Protein AF-A0A812YP04-F1 (afdb_monomer_lite)

Secondary structure (DSSP, 8-state):
--------------SS-------------SS--S----------------------PPPPHHHHHHHHHHHHHHHHHHHHHHHHHHHHHHHHHHHHHHHHHHHHHHHHHHHHHHHHHHHHHHHHHHHHHHHHHHHHHHHHHHHT-

Radius of gyration: 44.41 Å; chains: 1; bounding box: 115×25×107 Å

Foldseek 3Di:
DDDDDDDPDDDPDDDDPDDDDDDDDDPDDDDPDDDDDDDDDDDDDDDDDDDPPPCPPDDDPVVVVVVVVVVVVVVVVVVVVVVVVVVVVVVVVVVVVVVVVVVVVVVVVVVVVVVVVVVVVVVVVVVVVVVVVVVVVVVCVVVVD

Sequence (145 aa):
MMQDETPRYMASTSSWQQRARSPTGGQRQAERSKRRQFSSGQLEVLPKEGETQEHRGSPSLEELQRVQKTLAARLIKLDEGLRERDSQLAELRARYQEVQKTNEEWRSRACNAEEEMAVLRRMLEERTEEIQRLQSQLSEAVAGR

pLDDT: mean 76.26, std 25.76, range [32.41, 98.75]

Structure (mmCIF, N/CA/C/O backbone):
data_AF-A0A812YP04-F1
#
_entry.id   AF-A0A812YP04-F1
#
loop_
_atom_site.group_PDB
_atom_site.id
_atom_site.type_symbol
_atom_site.label_atom_id
_atom_site.label_alt_id
_atom_site.label_comp_id
_atom_site.label_asym_id
_atom_site.label_entity_id
_atom_site.label_seq_id
_atom_site.pdbx_PDB_ins_code
_atom_site.Cartn_x
_atom_site.Cartn_y
_atom_site.Cartn_z
_atom_site.occupancy
_atom_site.B_iso_or_equiv
_atom_site.auth_seq_id
_atom_site.auth_comp_id
_atom_site.auth_asym_id
_atom_site.auth_atom_id
_atom_site.pdbx_PDB_model_num
ATOM 1 N N . MET A 1 1 ? -16.240 20.407 -41.903 1.00 48.28 1 MET A N 1
ATOM 2 C CA . MET A 1 1 ? -16.843 19.172 -41.371 1.00 48.28 1 MET A CA 1
ATOM 3 C C . MET A 1 1 ? -15.720 18.204 -41.060 1.00 48.28 1 MET A C 1
ATOM 5 O O . MET A 1 1 ? -15.155 17.649 -41.986 1.00 48.28 1 MET A O 1
ATOM 9 N N . MET A 1 2 ? -15.358 18.083 -39.788 1.00 44.28 2 MET A N 1
ATOM 10 C CA . MET A 1 2 ? -14.589 16.971 -39.231 1.00 44.28 2 MET A CA 1
ATOM 11 C C . MET A 1 2 ? -15.181 16.785 -37.838 1.00 44.28 2 MET A C 1
ATOM 13 O O . MET A 1 2 ? -15.165 17.716 -37.035 1.00 44.28 2 MET A O 1
ATOM 17 N N . GLN A 1 3 ? -15.870 15.666 -37.665 1.00 45.56 3 GLN A N 1
ATOM 18 C CA . GLN A 1 3 ? -16.492 15.251 -36.417 1.00 45.56 3 GLN A CA 1
ATOM 19 C C . GLN A 1 3 ? -15.398 14.717 -35.485 1.00 45.56 3 GLN A C 1
ATOM 21 O O . GLN A 1 3 ? -14.430 14.145 -35.977 1.00 45.56 3 GLN A O 1
ATOM 26 N N . ASP A 1 4 ? -15.563 15.016 -34.192 1.00 42.03 4 ASP A N 1
ATOM 27 C CA . ASP A 1 4 ? -15.305 14.211 -32.985 1.00 42.03 4 ASP A CA 1
ATOM 28 C C . ASP A 1 4 ? -14.252 13.083 -33.093 1.00 42.03 4 ASP A C 1
ATOM 30 O O . ASP A 1 4 ? -14.244 12.281 -34.011 1.00 42.03 4 ASP A O 1
ATOM 34 N N . GLU A 1 5 ? -13.325 12.927 -32.150 1.00 44.34 5 GLU A N 1
ATOM 35 C CA . GLU A 1 5 ? -13.653 12.359 -30.843 1.00 44.34 5 GLU A CA 1
ATOM 36 C C . GLU A 1 5 ? -12.639 12.789 -29.772 1.00 44.34 5 GLU A C 1
ATOM 38 O O . GLU A 1 5 ? -11.431 12.570 -29.859 1.00 44.34 5 GLU A O 1
ATOM 43 N N . THR A 1 6 ? -13.166 13.396 -28.713 1.00 52.31 6 THR A N 1
ATOM 44 C CA . THR A 1 6 ? -12.482 13.592 -27.434 1.00 52.31 6 THR A CA 1
ATOM 45 C C . THR A 1 6 ? -12.603 12.307 -26.610 1.00 52.31 6 THR A C 1
ATOM 47 O O . THR A 1 6 ? -13.707 11.765 -26.502 1.00 52.31 6 THR A O 1
ATOM 50 N N . PRO A 1 7 ? -11.536 11.801 -25.965 1.00 53.81 7 PRO A N 1
ATOM 51 C CA . PRO A 1 7 ? -11.687 10.669 -25.064 1.00 53.81 7 PRO A CA 1
ATOM 52 C C . PRO A 1 7 ? -12.408 11.114 -23.783 1.00 53.81 7 PRO A C 1
ATOM 54 O O . PRO A 1 7 ? -11.824 11.690 -22.865 1.00 53.81 7 PRO A O 1
ATOM 57 N N . ARG A 1 8 ? -13.713 10.815 -23.725 1.00 53.56 8 ARG A N 1
ATOM 58 C CA . ARG A 1 8 ? -14.517 10.745 -22.498 1.00 53.56 8 ARG A CA 1
ATOM 59 C C . ARG A 1 8 ? -13.931 9.665 -21.587 1.00 53.56 8 ARG A C 1
ATOM 61 O O . ARG A 1 8 ? -14.283 8.495 -21.714 1.00 53.56 8 ARG A O 1
ATOM 68 N N . TYR A 1 9 ? -13.080 10.046 -20.639 1.00 44.41 9 TYR A N 1
ATOM 69 C CA . TYR A 1 9 ? -12.798 9.171 -19.506 1.00 44.41 9 TYR A CA 1
ATOM 70 C C . TYR A 1 9 ? -13.948 9.270 -18.501 1.00 44.41 9 TYR A C 1
ATOM 72 O O . TYR A 1 9 ? -14.250 10.326 -17.947 1.00 44.41 9 TYR A O 1
ATOM 80 N N . MET A 1 10 ? -14.636 8.143 -18.352 1.00 46.53 10 MET A N 1
ATOM 81 C CA . MET A 1 10 ? -15.789 7.930 -17.493 1.00 46.53 10 MET A CA 1
ATOM 82 C C . MET A 1 10 ? -15.440 8.214 -16.030 1.00 46.53 10 MET A C 1
ATOM 84 O O . MET A 1 10 ? -14.601 7.544 -15.431 1.00 46.53 10 MET A O 1
ATOM 88 N N . ALA A 1 11 ? -16.138 9.183 -15.442 1.00 42.84 11 ALA A N 1
ATOM 89 C CA . ALA A 1 11 ? -16.244 9.319 -14.001 1.00 42.84 11 ALA A CA 1
ATOM 90 C C . ALA A 1 11 ? -16.977 8.083 -13.452 1.00 42.84 11 ALA A C 1
ATOM 92 O O . ALA A 1 11 ? -18.178 7.914 -13.656 1.00 42.84 11 ALA A O 1
ATOM 93 N N . SER A 1 12 ? -16.251 7.204 -12.761 1.00 42.91 12 SER A N 1
ATOM 94 C CA . SER A 1 12 ? -16.841 6.096 -12.011 1.00 42.91 12 SER A CA 1
ATOM 95 C C . SER A 1 12 ? -17.478 6.627 -10.725 1.00 42.91 12 SER A C 1
ATOM 97 O O . SER A 1 12 ? -16.905 6.539 -9.640 1.00 42.91 12 SER A O 1
ATOM 99 N N . THR A 1 13 ? -18.678 7.187 -10.841 1.00 52.66 13 THR A N 1
ATOM 100 C CA . THR A 1 13 ? -19.561 7.472 -9.705 1.00 52.66 13 THR A CA 1
ATOM 101 C C . THR A 1 13 ? -20.758 6.531 -9.750 1.00 52.66 13 THR A C 1
ATOM 103 O O . THR A 1 13 ? -21.714 6.798 -10.474 1.00 52.66 13 THR A O 1
ATOM 106 N N . SER A 1 14 ? -20.706 5.424 -9.004 1.00 39.97 14 SER A N 1
ATOM 107 C CA . SER A 1 14 ? -21.840 4.572 -8.584 1.00 39.97 14 SER A CA 1
ATOM 108 C C . SER A 1 14 ? -21.275 3.444 -7.701 1.00 39.97 14 SER A C 1
ATOM 110 O O . SER A 1 14 ? -20.234 2.900 -8.029 1.00 39.97 14 SER A O 1
ATOM 112 N N . SER A 1 15 ? -21.834 3.023 -6.568 1.00 50.19 15 SER A N 1
ATOM 113 C CA . SER A 1 15 ? -23.162 3.242 -6.000 1.00 50.19 15 SER A CA 1
ATOM 114 C C . SER A 1 15 ? -23.151 2.879 -4.500 1.00 50.19 15 SER A C 1
ATOM 116 O O . SER A 1 15 ? -23.106 1.701 -4.158 1.00 50.19 15 SER A O 1
ATOM 118 N N . TRP A 1 16 ? -23.241 3.853 -3.591 1.00 40.78 16 TRP A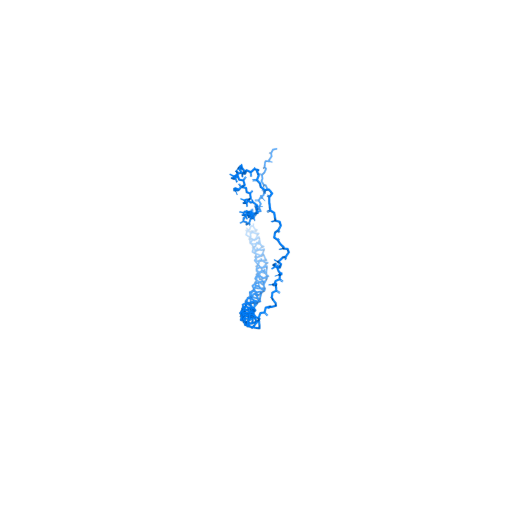 N 1
ATOM 119 C CA . TRP A 1 16 ? -23.624 3.586 -2.186 1.00 40.78 16 TRP A CA 1
ATOM 120 C C . TRP A 1 16 ? -24.625 4.597 -1.616 1.00 40.78 16 TRP A C 1
ATOM 122 O O . TRP A 1 16 ? -24.833 4.681 -0.410 1.00 40.78 16 TRP A O 1
ATOM 132 N N . GLN A 1 17 ? -25.318 5.340 -2.476 1.00 54.00 17 GLN A N 1
ATOM 133 C CA . GLN A 1 17 ? -26.355 6.281 -2.064 1.00 54.00 17 GLN A CA 1
ATOM 134 C C . GLN A 1 17 ? -27.682 5.902 -2.705 1.00 54.00 17 GLN A C 1
ATOM 136 O O . GLN A 1 17 ? -28.039 6.431 -3.748 1.00 54.00 17 GLN A O 1
ATOM 141 N N . GLN A 1 18 ? -28.382 4.957 -2.072 1.00 47.16 18 GLN A N 1
ATOM 142 C CA . GLN A 1 18 ? -29.848 4.875 -2.014 1.00 47.16 18 GLN A CA 1
ATOM 143 C C . GLN A 1 18 ? -30.270 3.649 -1.192 1.00 47.16 18 GLN A C 1
ATOM 145 O O . GLN A 1 18 ? -30.545 2.568 -1.705 1.00 47.16 18 GLN A O 1
ATOM 150 N N . ARG A 1 19 ? -30.386 3.838 0.123 1.00 37.62 19 ARG A N 1
ATOM 151 C CA . ARG A 1 19 ? -31.433 3.166 0.895 1.00 37.62 19 ARG A CA 1
ATOM 152 C C . ARG A 1 19 ? -31.888 4.121 1.988 1.00 37.62 19 ARG A C 1
ATOM 154 O O . ARG A 1 19 ? -31.250 4.302 3.016 1.00 37.62 19 ARG A O 1
ATOM 161 N N . ALA A 1 20 ? -32.940 4.844 1.643 1.00 39.09 20 ALA A N 1
ATOM 162 C CA . ALA A 1 20 ? -33.575 5.835 2.477 1.00 39.09 20 ALA A CA 1
ATOM 163 C C . ALA A 1 20 ? -34.581 5.181 3.439 1.00 39.09 20 ALA A C 1
ATOM 165 O O . ALA A 1 20 ? -35.113 4.111 3.148 1.00 39.09 20 ALA A O 1
ATOM 166 N N . ARG A 1 21 ? -34.926 5.969 4.467 1.00 41.31 21 ARG A N 1
ATOM 167 C CA . ARG A 1 21 ? -36.207 6.038 5.200 1.00 41.31 21 ARG A CA 1
ATOM 168 C C . ARG A 1 21 ? -36.249 5.374 6.579 1.00 41.31 21 ARG A C 1
ATOM 170 O O . ARG A 1 21 ? -36.540 4.197 6.744 1.00 41.31 21 ARG A O 1
ATOM 177 N N . SER A 1 22 ? -36.059 6.241 7.569 1.00 44.84 22 SER A N 1
ATOM 178 C CA . SER A 1 22 ? -36.606 6.179 8.923 1.00 44.84 22 SER A CA 1
ATOM 179 C C . SER A 1 22 ? -38.109 5.849 8.923 1.00 44.84 22 SER A C 1
ATOM 181 O O . SER A 1 22 ? -38.835 6.421 8.107 1.00 44.84 22 SER A O 1
ATOM 183 N N . PRO A 1 23 ? -38.620 5.036 9.863 1.00 43.84 23 PRO A N 1
ATOM 184 C CA . PRO A 1 23 ? -40.048 4.947 10.123 1.00 43.84 23 PRO A CA 1
ATOM 185 C C . PRO A 1 23 ? -40.409 5.867 11.297 1.00 43.84 23 PRO A C 1
ATOM 187 O O . PRO A 1 23 ? -40.423 5.459 12.456 1.00 43.84 23 PRO A O 1
ATOM 190 N N . THR A 1 24 ? -40.706 7.130 10.999 1.00 46.09 24 THR A N 1
ATOM 191 C CA . THR A 1 24 ? -41.422 8.032 11.908 1.00 46.09 24 THR A CA 1
ATOM 192 C C . THR A 1 24 ? -42.858 8.192 11.422 1.00 46.09 24 THR A C 1
ATOM 194 O O . THR A 1 24 ? -43.089 8.607 10.293 1.00 46.09 24 THR A O 1
ATOM 197 N N . GLY A 1 25 ? -43.813 7.923 12.316 1.00 42.56 25 GLY A N 1
ATOM 198 C CA . GLY A 1 25 ? -45.195 8.396 12.212 1.00 42.56 25 GLY A CA 1
ATOM 199 C C . GLY A 1 25 ? -46.159 7.445 11.504 1.00 42.56 25 GLY A C 1
ATOM 200 O O . GLY A 1 25 ? -46.203 7.391 10.282 1.00 42.56 25 GLY A O 1
ATOM 201 N N . GLY A 1 26 ? -46.998 6.746 12.274 1.00 40.84 26 GLY A N 1
ATOM 202 C CA . GLY A 1 26 ? -48.092 5.983 11.671 1.00 40.84 26 GLY A CA 1
ATOM 203 C C . GLY A 1 26 ? -48.909 5.064 12.572 1.00 40.84 26 GLY A C 1
ATOM 204 O O . GLY A 1 26 ? -49.426 4.087 12.057 1.00 40.84 26 GLY A O 1
ATOM 205 N N . GLN A 1 27 ? -49.045 5.316 13.880 1.00 42.66 27 GLN A N 1
ATOM 206 C CA . GLN A 1 27 ? -49.999 4.575 14.728 1.00 42.66 27 GLN A CA 1
ATOM 207 C C . GLN A 1 27 ? -50.627 5.491 15.787 1.00 42.66 27 GLN A C 1
ATOM 209 O O . GLN A 1 27 ? -50.387 5.394 16.985 1.00 42.66 27 GLN A O 1
ATOM 214 N N . ARG A 1 28 ? -51.441 6.436 15.320 1.00 51.81 28 ARG A N 1
ATOM 215 C CA . ARG A 1 28 ? -52.475 7.109 16.112 1.00 51.81 28 ARG A CA 1
ATOM 216 C C . ARG A 1 28 ? -53.674 7.264 15.195 1.00 51.81 28 ARG A C 1
ATOM 218 O O . ARG A 1 28 ? -53.640 8.162 14.369 1.00 51.81 28 ARG A O 1
ATOM 225 N N . GLN A 1 29 ? -54.659 6.374 15.318 1.00 45.25 29 GLN A N 1
ATOM 226 C CA . GLN A 1 29 ? -56.071 6.518 14.908 1.00 45.25 29 GLN A CA 1
ATOM 227 C C . GLN A 1 29 ? -56.678 5.137 14.625 1.00 45.25 29 GLN A C 1
ATOM 229 O O . GLN A 1 29 ? -57.014 4.783 13.504 1.00 45.25 29 GLN A O 1
ATOM 234 N N . ALA A 1 30 ? -56.844 4.346 15.672 1.00 42.22 30 ALA A N 1
ATOM 235 C CA . ALA A 1 30 ? -57.897 3.346 15.745 1.00 42.22 30 ALA A CA 1
ATOM 236 C C . ALA A 1 30 ? -58.262 3.241 17.231 1.00 42.22 30 ALA A C 1
ATOM 238 O O . ALA A 1 30 ? -57.385 3.400 18.068 1.00 42.22 30 ALA A O 1
ATOM 239 N N . GLU A 1 31 ? -59.542 3.053 17.548 1.00 40.47 31 GLU A N 1
ATOM 240 C CA . GLU A 1 31 ? -60.122 2.904 18.903 1.00 40.47 31 GLU A CA 1
ATOM 241 C C . GLU A 1 31 ? -60.705 4.138 19.608 1.00 40.47 31 GLU A C 1
ATOM 243 O O . GLU A 1 31 ? -61.216 4.022 20.719 1.00 40.47 31 GLU A O 1
ATOM 248 N N . ARG A 1 32 ? -60.831 5.295 18.947 1.00 44.59 32 ARG A N 1
ATOM 249 C CA . ARG A 1 32 ? -61.713 6.373 19.445 1.00 44.59 32 ARG A CA 1
ATOM 250 C C . ARG A 1 32 ? -63.094 6.318 18.793 1.00 44.59 32 ARG A C 1
ATOM 252 O O . ARG A 1 32 ? -63.505 7.274 18.150 1.00 44.59 32 ARG A O 1
ATOM 259 N N . SER A 1 33 ? -63.796 5.187 18.899 1.00 45.97 33 SER A N 1
ATOM 260 C CA . SER A 1 33 ? -65.187 5.043 18.415 1.00 45.97 33 SER A CA 1
ATOM 261 C C . SER A 1 33 ? -65.923 3.842 19.025 1.00 45.97 33 SER A C 1
ATOM 263 O O . SER A 1 33 ? -66.402 2.963 18.317 1.00 45.97 33 SER A O 1
ATOM 265 N N . LYS A 1 34 ? -66.072 3.817 20.352 1.00 45.59 34 LYS A N 1
ATOM 266 C CA . LYS A 1 34 ? -67.243 3.205 21.009 1.00 45.59 34 LYS A CA 1
ATOM 267 C C . LYS A 1 34 ? -67.742 4.207 22.051 1.00 45.59 34 LYS A C 1
ATOM 269 O O . LYS A 1 34 ? -67.151 4.386 23.102 1.00 45.59 34 LYS A O 1
ATOM 274 N N . ARG A 1 35 ? -68.555 5.156 21.590 1.00 42.12 35 ARG A N 1
ATOM 275 C CA . ARG A 1 35 ? -70.020 5.131 21.728 1.00 42.12 35 ARG A CA 1
ATOM 276 C C . ARG A 1 35 ? -70.436 5.467 23.164 1.00 42.12 35 ARG A C 1
ATOM 278 O O . ARG A 1 35 ? -70.756 4.602 23.965 1.00 42.12 35 ARG A O 1
ATOM 285 N N . ARG A 1 36 ? -70.449 6.779 23.426 1.00 46.72 36 ARG A N 1
ATOM 286 C CA . ARG A 1 36 ? -71.399 7.427 24.337 1.00 46.72 36 ARG A CA 1
ATOM 287 C C . ARG A 1 36 ? -72.804 6.913 24.018 1.00 46.72 36 ARG A C 1
ATOM 289 O O . ARG A 1 36 ? -73.204 7.027 22.862 1.00 46.72 36 ARG A O 1
ATOM 296 N N . GLN A 1 37 ? -73.520 6.410 25.018 1.00 45.00 37 GLN A N 1
ATOM 297 C CA . GLN A 1 37 ? -74.962 6.588 25.238 1.00 45.00 37 GLN A CA 1
ATOM 298 C C . GLN A 1 37 ? -75.380 5.824 26.506 1.00 45.00 37 GLN A C 1
ATOM 300 O O . GLN A 1 37 ? -74.814 4.772 26.781 1.00 45.00 37 GLN A O 1
ATOM 305 N N . PHE A 1 38 ? -76.383 6.373 27.203 1.00 32.41 38 PHE A N 1
ATOM 306 C CA . PHE A 1 38 ? -76.938 6.017 28.525 1.00 32.41 38 PHE A CA 1
ATOM 307 C C . PHE A 1 38 ? -76.122 6.540 29.721 1.00 32.41 38 PHE A C 1
ATOM 309 O O . PHE A 1 38 ? -74.931 6.293 29.812 1.00 32.41 38 PHE A O 1
ATOM 316 N N . SER A 1 39 ? -76.665 7.286 30.681 1.00 36.91 39 SER A N 1
ATOM 317 C CA . SER A 1 39 ? -77.985 7.903 30.861 1.00 36.91 39 SER A CA 1
ATOM 318 C C . SER A 1 39 ? -77.839 8.957 31.960 1.00 36.91 39 SER A C 1
ATOM 320 O O . SER A 1 39 ? -77.185 8.720 32.972 1.00 36.91 39 SER A O 1
ATOM 322 N N . SER A 1 40 ? -78.440 10.123 31.757 1.00 41.16 40 SER A N 1
ATOM 323 C CA . SER A 1 40 ? -78.607 11.158 32.773 1.00 41.16 40 SER A CA 1
ATOM 324 C C . SER A 1 40 ? -79.519 10.675 33.901 1.00 41.16 40 SER A C 1
ATOM 326 O O . SER A 1 40 ? -80.641 10.256 33.620 1.00 41.16 40 SER A O 1
ATOM 328 N N . GLY A 1 41 ? -79.078 10.834 35.150 1.00 42.00 41 GLY A N 1
ATOM 329 C CA . GLY A 1 41 ? -79.966 10.862 36.312 1.00 42.00 41 GLY A CA 1
ATOM 330 C C . GLY A 1 41 ? -79.493 10.019 37.488 1.00 42.00 41 GLY A C 1
ATOM 331 O O . GLY A 1 41 ? -79.920 8.882 37.612 1.00 42.00 41 GLY A O 1
ATOM 332 N N . GLN A 1 42 ? -78.666 10.609 38.354 1.00 34.53 42 GLN A N 1
ATOM 333 C CA . GLN A 1 42 ? -78.793 10.527 39.817 1.00 34.53 42 GLN A CA 1
ATOM 334 C C . GLN A 1 42 ? -77.713 11.417 40.450 1.00 34.53 42 GLN A C 1
ATOM 336 O O . GLN A 1 42 ? -76.520 11.136 40.367 1.00 34.53 42 GLN A O 1
ATOM 341 N N . LEU A 1 43 ? -78.143 12.538 41.039 1.00 46.53 43 LEU A N 1
ATOM 342 C CA . LEU A 1 43 ? -77.407 13.147 42.142 1.00 46.53 43 LEU A CA 1
ATOM 343 C C . LEU A 1 43 ? -77.406 12.110 43.263 1.00 46.53 43 LEU A C 1
ATOM 345 O O . LEU A 1 43 ? -78.496 11.701 43.645 1.00 46.53 43 LEU A O 1
ATOM 349 N N . GLU A 1 44 ? -76.241 11.746 43.794 1.00 41.59 44 GLU A N 1
ATOM 350 C CA . GLU A 1 44 ? -76.067 11.580 45.238 1.00 41.59 44 GLU A CA 1
ATOM 351 C C . GLU A 1 44 ? -74.589 11.402 45.630 1.00 41.59 44 GLU A C 1
ATOM 353 O O . GLU A 1 44 ? -73.880 10.535 45.134 1.00 41.59 44 GLU A O 1
ATOM 358 N N . VAL A 1 45 ? -74.191 12.277 46.559 1.00 45.81 45 VAL A N 1
ATOM 359 C CA . VAL A 1 45 ? -73.140 12.142 47.579 1.00 45.81 45 VAL A CA 1
ATOM 360 C C . VAL A 1 45 ? -71.681 12.032 47.110 1.00 45.81 45 VAL A C 1
ATOM 362 O O . VAL A 1 45 ? -71.185 10.982 46.719 1.00 45.81 45 VAL A O 1
ATOM 365 N N . LEU A 1 46 ? -70.954 13.139 47.307 1.00 47.22 46 LEU A N 1
ATOM 366 C CA . LEU A 1 46 ? -69.499 13.177 47.492 1.00 47.22 46 LEU A CA 1
ATOM 367 C C . LEU A 1 46 ? -69.054 12.138 48.541 1.00 47.22 46 LEU A C 1
ATOM 369 O O . LEU A 1 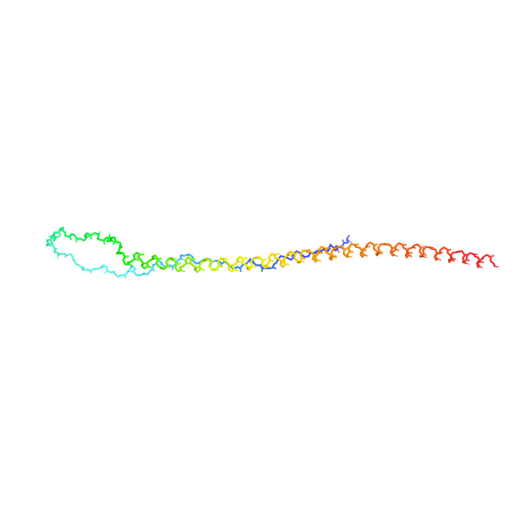46 ? -69.415 12.298 49.713 1.00 47.22 46 LEU A O 1
ATOM 373 N N . PRO A 1 47 ? -68.202 11.150 48.208 1.00 46.25 47 PRO A N 1
ATOM 374 C CA . PRO A 1 47 ? -67.343 10.543 49.196 1.00 46.25 47 PRO A CA 1
ATOM 375 C C . PRO A 1 47 ? -66.055 11.366 49.295 1.00 46.25 47 PRO A C 1
ATOM 377 O O . PRO A 1 47 ? -65.416 11.734 48.312 1.00 46.25 47 PRO A O 1
ATOM 380 N N . LYS A 1 48 ? -65.772 11.679 50.550 1.00 43.66 48 LYS A N 1
ATOM 381 C CA . LYS A 1 48 ? -64.650 12.394 51.139 1.00 43.66 48 LYS A CA 1
ATOM 382 C C . LYS A 1 48 ? -63.323 12.262 50.392 1.00 43.66 48 LYS A C 1
ATOM 384 O O . LYS A 1 48 ? -62.924 11.179 49.974 1.00 43.66 48 LYS A O 1
ATOM 389 N N . GLU A 1 49 ? -62.626 13.395 50.366 1.00 50.81 49 GLU A N 1
ATOM 390 C CA . GLU A 1 49 ? -61.170 13.491 50.355 1.00 50.81 49 GLU A CA 1
ATOM 391 C C . GLU A 1 49 ? -60.563 12.319 51.137 1.00 50.81 49 GLU A C 1
ATOM 393 O O . GLU A 1 49 ? -60.805 12.142 52.330 1.00 50.81 49 GLU A O 1
ATOM 398 N N . GLY A 1 50 ? -59.843 11.475 50.413 1.00 42.41 50 GLY A N 1
ATOM 399 C CA . GLY A 1 50 ? -59.268 10.242 50.915 1.00 42.41 50 GLY A CA 1
ATOM 400 C C . GLY A 1 50 ? -58.146 9.843 49.981 1.00 42.41 50 GLY A C 1
ATOM 401 O O . GLY A 1 50 ? -58.328 9.011 49.101 1.00 42.41 50 GLY A O 1
ATOM 402 N N . GLU A 1 51 ? -57.029 10.551 50.123 1.00 49.94 51 GLU A N 1
ATOM 403 C CA . GLU A 1 51 ? -55.688 9.973 50.074 1.00 49.94 51 GLU A CA 1
ATOM 404 C C . GLU A 1 51 ? -55.503 8.805 49.090 1.00 49.94 51 GLU A C 1
ATOM 406 O O . GLU A 1 51 ? -55.419 7.642 49.469 1.00 49.94 51 GLU A O 1
ATOM 411 N N . THR A 1 52 ? -55.279 9.111 47.816 1.00 46.69 52 THR A N 1
ATOM 412 C CA . THR A 1 52 ? -54.230 8.374 47.100 1.00 46.69 52 THR A CA 1
ATOM 413 C C . THR A 1 52 ? -53.002 9.254 47.113 1.00 46.69 52 THR A C 1
ATOM 415 O O . THR A 1 52 ? -52.621 9.867 46.116 1.00 46.69 52 THR A O 1
ATOM 418 N N . GLN A 1 53 ? -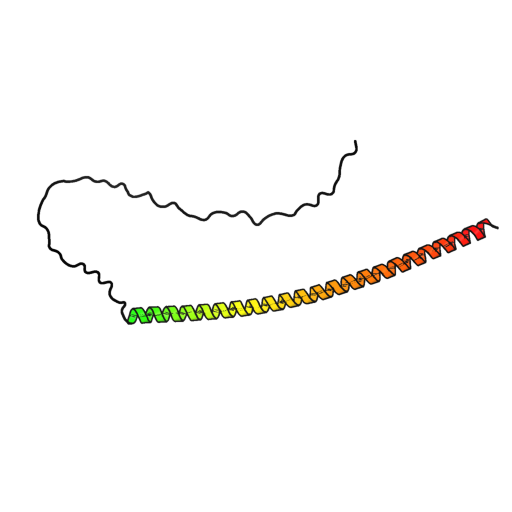52.455 9.383 48.319 1.00 43.88 53 GLN A N 1
ATOM 419 C CA . GLN A 1 53 ? -51.146 9.943 48.571 1.00 43.88 53 GLN A CA 1
ATOM 420 C C . GLN A 1 53 ? -50.171 9.256 47.615 1.00 43.88 53 GLN A C 1
ATOM 422 O O . GLN A 1 53 ? -50.048 8.030 47.601 1.00 43.88 53 GLN A O 1
ATOM 427 N N . GLU A 1 54 ? -49.543 10.057 46.757 1.00 46.56 54 GLU A N 1
ATOM 428 C CA . GLU A 1 54 ? -48.465 9.638 45.877 1.00 46.56 54 GLU A CA 1
ATOM 429 C C . GLU A 1 54 ? -47.320 9.083 46.729 1.00 46.56 54 GLU A C 1
ATOM 431 O O . GLU A 1 54 ? -46.360 9.778 47.055 1.00 46.56 54 GLU A O 1
ATOM 436 N N . HIS A 1 55 ? -47.372 7.806 47.091 1.00 44.91 55 HIS A N 1
ATOM 437 C CA . HIS A 1 55 ? -46.183 7.110 47.541 1.00 44.91 55 HIS A CA 1
ATOM 438 C C . HIS A 1 55 ? -45.353 6.770 46.304 1.00 44.91 55 HIS A C 1
ATOM 440 O O . HIS A 1 55 ? -45.223 5.617 45.899 1.00 44.91 55 HIS A O 1
ATOM 446 N N . ARG A 1 56 ? -44.709 7.798 45.733 1.00 52.03 56 ARG A N 1
ATOM 447 C CA . ARG A 1 56 ? -43.360 7.614 45.192 1.00 52.03 56 ARG A CA 1
ATOM 448 C C . ARG A 1 56 ? -42.465 7.272 46.381 1.00 52.03 56 ARG A C 1
ATOM 450 O O . ARG A 1 56 ? -41.778 8.131 46.924 1.00 52.03 56 ARG A O 1
ATOM 457 N N . GLY A 1 57 ? -42.574 6.033 46.853 1.00 59.28 57 GLY A N 1
ATOM 458 C CA . GLY A 1 57 ? -41.720 5.513 47.903 1.00 59.28 57 GLY A CA 1
ATOM 459 C C . GLY A 1 57 ? -40.276 5.630 47.442 1.00 59.28 57 GLY A C 1
ATOM 460 O O . GLY A 1 57 ? -39.954 5.277 46.306 1.00 59.28 57 GLY A O 1
ATOM 461 N N . SER A 1 58 ? -39.418 6.165 48.307 1.00 76.06 58 SER A N 1
ATOM 462 C CA . SER A 1 58 ? -37.976 6.075 48.120 1.00 76.06 58 SER A CA 1
ATOM 463 C C . SER A 1 58 ? -37.620 4.615 47.815 1.00 76.06 58 SER A C 1
ATOM 465 O O . SER A 1 58 ? -38.134 3.730 48.507 1.00 76.06 58 SER A O 1
ATOM 467 N N . PRO A 1 59 ? -36.794 4.346 46.789 1.00 78.12 59 PRO A N 1
ATOM 468 C CA . PRO A 1 59 ? -36.444 2.981 46.426 1.00 78.12 59 PRO A CA 1
ATOM 469 C C . PRO A 1 59 ? -35.854 2.272 47.640 1.00 78.12 59 PRO A C 1
ATOM 471 O O . PRO A 1 59 ? -35.056 2.845 48.390 1.00 78.12 59 PRO A O 1
ATOM 474 N N . SER A 1 60 ? -36.267 1.027 47.840 1.00 89.31 60 SER A N 1
ATOM 475 C CA . SER A 1 60 ? -35.754 0.220 48.939 1.00 89.31 60 SER A CA 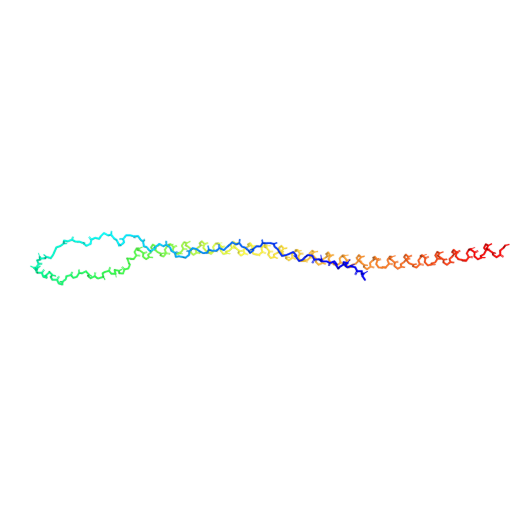1
ATOM 476 C C . SER A 1 60 ? -34.241 0.023 48.784 1.00 89.31 60 SER A C 1
ATOM 478 O O . SER A 1 60 ? -33.696 0.009 47.675 1.00 89.31 60 SER A O 1
ATOM 480 N N . LEU A 1 61 ? -33.538 -0.160 49.905 1.00 93.00 61 LEU A N 1
ATOM 481 C CA . LEU A 1 61 ? -32.093 -0.418 49.900 1.00 93.00 61 LEU A CA 1
ATOM 482 C C . LEU A 1 61 ? -31.730 -1.615 49.001 1.00 93.00 61 LEU A C 1
ATOM 484 O O . LEU A 1 61 ? -30.710 -1.592 48.312 1.00 93.00 61 LEU A O 1
ATOM 488 N N . GLU A 1 62 ? -32.582 -2.640 48.967 1.00 92.94 62 GLU A N 1
ATOM 489 C CA . GLU A 1 62 ? -32.395 -3.812 48.113 1.00 92.94 62 GLU A CA 1
ATOM 490 C C . GLU A 1 62 ? -32.483 -3.480 46.621 1.00 92.94 62 GLU A C 1
ATOM 492 O O . GLU A 1 62 ? -31.674 -3.972 45.834 1.00 92.94 62 GLU A O 1
ATOM 497 N N . GLU A 1 63 ? -33.438 -2.644 46.212 1.00 93.75 63 GLU A N 1
ATOM 498 C CA . GLU A 1 63 ? -33.571 -2.205 44.820 1.00 93.75 63 GLU A CA 1
ATOM 499 C C . GLU A 1 63 ? -32.354 -1.391 44.386 1.00 93.75 63 GLU A C 1
ATOM 501 O O . GLU A 1 63 ? -31.797 -1.647 43.316 1.00 93.75 63 GLU A O 1
ATOM 506 N N . LEU A 1 64 ? -31.875 -0.480 45.239 1.00 95.19 64 LEU A N 1
ATOM 507 C CA . LEU A 1 64 ? -30.653 0.283 44.981 1.00 95.19 64 LEU A CA 1
ATOM 508 C C . LEU A 1 64 ? -29.432 -0.632 44.838 1.00 95.19 64 LEU A C 1
ATOM 510 O O . LEU A 1 64 ? -28.656 -0.471 43.896 1.00 95.19 64 LEU A O 1
ATOM 514 N N . GLN A 1 65 ? -29.283 -1.639 45.703 1.00 95.50 65 GLN A N 1
ATOM 515 C CA . GLN A 1 65 ? -28.199 -2.619 45.598 1.00 95.50 65 GLN A CA 1
ATOM 516 C C . GLN A 1 65 ? -28.301 -3.476 44.330 1.00 95.50 65 GLN A C 1
ATOM 518 O O . GLN A 1 65 ? -27.281 -3.777 43.705 1.00 95.50 65 GLN A O 1
ATOM 523 N N . ARG A 1 66 ? -29.511 -3.873 43.917 1.00 96.56 66 ARG A N 1
ATOM 524 C CA . ARG A 1 66 ? -29.727 -4.602 42.655 1.00 96.56 66 ARG A CA 1
ATOM 525 C C . ARG A 1 66 ? -29.318 -3.738 41.468 1.00 96.56 66 ARG A C 1
ATOM 527 O O . ARG A 1 66 ? -28.532 -4.189 40.635 1.00 96.56 66 ARG A O 1
ATOM 534 N N . VAL A 1 67 ? -29.777 -2.488 41.421 1.00 96.62 67 VAL A N 1
ATOM 535 C CA . VAL A 1 67 ? -29.410 -1.539 40.362 1.00 96.62 67 VAL A CA 1
ATOM 536 C C . VAL A 1 67 ? -27.898 -1.309 40.347 1.00 96.62 67 VAL A C 1
ATOM 538 O O . VAL A 1 67 ? -27.282 -1.453 39.292 1.00 96.62 67 VAL A O 1
ATOM 541 N N . GLN A 1 68 ? -27.270 -1.075 41.500 1.00 97.62 68 GLN A N 1
ATOM 542 C CA . GLN A 1 68 ? -25.819 -0.913 41.618 1.00 97.62 68 GLN A CA 1
ATOM 543 C C . GLN A 1 68 ? -25.055 -2.121 41.061 1.00 97.62 68 GLN A C 1
ATOM 545 O O . GLN A 1 68 ? -24.141 -1.946 40.257 1.00 97.62 68 GLN A O 1
ATOM 550 N N . LYS A 1 69 ? -25.449 -3.350 41.423 1.00 97.56 69 LYS A N 1
ATOM 551 C CA . LYS A 1 69 ? -24.831 -4.580 40.899 1.00 97.56 69 LYS A CA 1
ATOM 552 C C . LYS A 1 69 ? -24.993 -4.696 39.384 1.00 97.56 69 LYS A C 1
ATOM 554 O O . LYS A 1 69 ? -24.037 -5.037 38.691 1.00 97.56 69 LYS A O 1
ATOM 559 N N . THR A 1 70 ? -26.177 -4.382 38.854 1.00 98.31 70 THR A N 1
ATOM 560 C CA . THR A 1 70 ? -26.403 -4.419 37.399 1.00 98.31 70 THR A CA 1
ATOM 561 C C . THR A 1 70 ? -25.588 -3.365 36.654 1.00 98.31 70 THR A C 1
ATOM 563 O O . THR A 1 70 ? -25.054 -3.661 35.587 1.00 98.31 70 THR A O 1
ATOM 566 N N . LEU A 1 71 ? -25.444 -2.161 37.213 1.00 98.38 71 LEU A N 1
ATOM 567 C CA . LEU A 1 71 ? -24.608 -1.106 36.646 1.00 98.38 71 LEU A CA 1
ATOM 568 C C . LEU A 1 71 ? -23.130 -1.493 36.682 1.00 98.38 71 LEU A C 1
ATOM 570 O O . LEU A 1 71 ? -22.464 -1.376 35.659 1.00 98.38 71 LEU A O 1
ATOM 574 N N . ALA A 1 72 ? -22.638 -2.032 37.800 1.00 98.31 72 ALA A N 1
ATOM 575 C CA . ALA A 1 72 ? -21.266 -2.523 37.910 1.00 98.31 72 ALA A CA 1
ATOM 576 C C . ALA A 1 72 ? -20.970 -3.611 36.864 1.00 98.31 72 ALA A C 1
ATOM 578 O O . ALA A 1 72 ? -19.982 -3.522 36.141 1.00 98.31 72 ALA A O 1
ATOM 579 N N . ALA A 1 73 ? -21.870 -4.586 36.701 1.00 98.12 73 ALA A N 1
ATOM 580 C CA . ALA A 1 73 ? -21.726 -5.625 35.683 1.00 98.12 73 ALA A CA 1
ATOM 581 C C . ALA A 1 73 ? -21.733 -5.060 34.250 1.00 98.12 73 ALA A C 1
ATOM 583 O O . ALA A 1 73 ? -21.014 -5.557 33.385 1.00 98.12 73 ALA A O 1
ATOM 584 N N . ARG A 1 74 ? -22.534 -4.021 33.978 1.00 98.56 74 ARG A N 1
ATOM 585 C CA . ARG A 1 74 ? -22.538 -3.339 32.674 1.00 98.56 74 ARG A CA 1
ATOM 586 C C . ARG A 1 74 ? -21.248 -2.558 32.431 1.00 98.56 74 ARG A C 1
ATOM 588 O O . ARG A 1 74 ? -20.744 -2.603 31.317 1.00 98.56 74 ARG A O 1
ATOM 595 N N . LEU A 1 75 ? -20.716 -1.880 33.448 1.00 98.62 75 LEU A N 1
ATOM 596 C CA . LEU A 1 75 ? -19.453 -1.147 33.351 1.00 98.62 75 LEU A CA 1
ATOM 597 C C . LEU A 1 75 ? -18.282 -2.082 33.048 1.00 98.62 75 LEU A C 1
ATOM 599 O O . LEU A 1 75 ? -17.501 -1.774 32.158 1.00 98.62 75 LEU A O 1
ATOM 603 N N . ILE A 1 76 ? -18.213 -3.241 33.710 1.00 98.50 76 ILE A N 1
ATOM 604 C CA . ILE A 1 76 ? -17.181 -4.253 33.434 1.00 98.50 76 ILE A CA 1
ATOM 605 C C . ILE A 1 76 ? -17.243 -4.699 31.967 1.00 98.50 76 ILE A C 1
ATOM 607 O O . ILE A 1 76 ? -16.236 -4.651 31.273 1.00 98.50 76 ILE A O 1
ATOM 611 N N . LYS A 1 77 ? -18.437 -5.031 31.459 1.00 98.56 77 LYS A N 1
ATOM 612 C CA . LYS A 1 77 ? -18.612 -5.432 30.051 1.00 98.56 77 LYS A CA 1
ATOM 613 C C . LYS A 1 77 ? -18.226 -4.334 29.059 1.00 98.56 77 LYS A C 1
ATOM 615 O O . LYS A 1 77 ? -17.710 -4.630 27.986 1.00 98.56 77 LYS A O 1
ATOM 620 N N . LEU A 1 78 ? -18.521 -3.074 29.385 1.00 98.62 78 LEU A N 1
ATOM 621 C CA . LEU A 1 78 ? -18.129 -1.941 28.547 1.00 98.62 78 LEU A CA 1
ATOM 622 C C . LEU A 1 78 ? -16.611 -1.740 28.557 1.00 98.62 78 LEU A C 1
ATOM 624 O O . LEU A 1 78 ? -16.046 -1.510 27.494 1.00 98.62 78 LEU A O 1
ATOM 628 N N . ASP A 1 79 ? -15.957 -1.864 29.713 1.00 98.56 79 ASP A N 1
ATOM 629 C CA . ASP A 1 79 ? -14.498 -1.752 29.827 1.00 98.56 79 ASP A CA 1
ATOM 630 C C . ASP A 1 79 ? -13.787 -2.883 29.066 1.00 98.56 79 ASP A C 1
ATOM 632 O O . ASP A 1 79 ? -12.870 -2.632 28.289 1.00 98.56 79 ASP A O 1
ATOM 636 N N . GLU A 1 80 ? -14.267 -4.123 29.195 1.00 98.44 80 GLU A N 1
ATOM 637 C CA . GLU A 1 80 ? -13.775 -5.267 28.415 1.00 98.44 80 GLU A CA 1
ATOM 638 C C . GLU A 1 80 ? -13.928 -5.031 26.905 1.00 98.44 80 GLU A C 1
ATOM 640 O O . GLU A 1 80 ? -12.969 -5.196 26.149 1.00 98.44 80 GLU A O 1
ATOM 645 N N . GLY A 1 81 ? -15.106 -4.576 26.466 1.00 98.56 81 GLY A N 1
ATOM 646 C CA . GLY A 1 81 ? -15.364 -4.284 25.056 1.00 98.56 81 GLY A CA 1
ATOM 647 C C . GLY A 1 81 ? -14.524 -3.127 24.505 1.00 98.56 81 GLY A C 1
ATOM 648 O O . GLY A 1 81 ? -14.111 -3.168 23.345 1.00 98.56 81 GLY A O 1
ATOM 649 N N . LEU A 1 82 ? -14.242 -2.105 25.319 1.00 98.62 82 LEU A N 1
ATOM 650 C CA . LEU A 1 82 ? -13.344 -1.010 24.943 1.00 98.62 82 LEU A CA 1
ATOM 651 C C . LEU A 1 82 ? -11.904 -1.500 24.794 1.00 98.62 82 LEU A C 1
ATOM 653 O O . LEU A 1 82 ? -11.277 -1.207 23.781 1.00 98.62 82 LEU A O 1
ATOM 657 N N . ARG A 1 83 ? -11.409 -2.316 25.730 1.00 98.44 83 ARG A N 1
ATOM 658 C CA . ARG A 1 83 ? -10.057 -2.892 25.642 1.00 98.44 83 ARG A CA 1
ATOM 659 C C . ARG A 1 83 ? -9.872 -3.755 24.398 1.00 98.44 83 ARG A C 1
ATOM 661 O O . ARG A 1 83 ? -8.835 -3.664 23.747 1.00 98.44 83 ARG A O 1
ATOM 668 N N . GLU A 1 84 ? -10.873 -4.558 24.042 1.00 98.44 84 GLU A N 1
ATOM 669 C CA . GLU A 1 84 ? -10.834 -5.371 22.821 1.00 98.44 84 GLU A CA 1
ATOM 670 C C . GLU A 1 84 ? -10.845 -4.501 21.552 1.00 98.44 84 GLU A C 1
ATOM 672 O O . GLU A 1 84 ? -10.128 -4.764 20.585 1.00 98.44 84 GLU A O 1
ATOM 677 N N . ARG A 1 85 ? -11.632 -3.419 21.539 1.00 98.50 85 ARG A N 1
ATOM 678 C CA . ARG A 1 85 ? -11.613 -2.448 20.434 1.00 98.50 85 ARG A CA 1
ATOM 679 C C . ARG A 1 85 ? -10.255 -1.761 20.323 1.00 98.50 85 ARG A C 1
ATOM 681 O O . ARG A 1 85 ? -9.751 -1.615 19.211 1.00 98.50 85 ARG A O 1
ATOM 688 N N . ASP A 1 86 ? -9.665 -1.361 21.444 1.00 98.69 86 ASP A N 1
ATOM 689 C CA . ASP A 1 86 ? -8.361 -0.701 21.479 1.00 98.69 86 ASP A CA 1
ATOM 690 C C . ASP A 1 86 ? -7.249 -1.627 20.978 1.00 98.69 86 ASP A C 1
ATOM 692 O O . ASP A 1 86 ? -6.405 -1.192 20.190 1.00 98.69 86 ASP A O 1
ATOM 696 N N . SER A 1 87 ? -7.277 -2.914 21.343 1.00 98.44 87 SER A N 1
ATOM 697 C CA . SER A 1 87 ? -6.319 -3.893 20.821 1.00 98.44 87 SER A CA 1
ATOM 698 C C . SER A 1 87 ? -6.482 -4.095 19.312 1.00 98.44 87 SER A C 1
ATOM 700 O O . SER A 1 87 ? -5.500 -4.025 18.574 1.00 98.44 87 SER A O 1
ATOM 702 N N . GLN A 1 88 ? -7.717 -4.237 18.820 1.00 98.69 88 GLN A N 1
ATOM 703 C CA . GLN A 1 88 ? -7.995 -4.342 17.381 1.00 98.69 88 GLN A CA 1
ATOM 704 C C . GLN A 1 88 ? -7.541 -3.092 16.611 1.00 98.69 88 GLN A C 1
ATOM 706 O O . GLN A 1 88 ? -6.984 -3.193 15.516 1.00 98.69 88 GLN A O 1
ATOM 711 N N . LEU A 1 89 ? -7.753 -1.898 17.175 1.00 98.75 89 LEU A N 1
ATOM 712 C CA . LEU A 1 89 ? -7.289 -0.644 16.583 1.00 98.75 89 LEU A CA 1
ATOM 713 C C . LEU A 1 89 ? -5.761 -0.556 16.558 1.00 98.75 89 LEU A C 1
ATOM 715 O O . LEU A 1 89 ? -5.204 -0.067 15.574 1.00 98.75 89 LEU A O 1
ATOM 719 N N . ALA A 1 90 ? -5.077 -1.027 17.601 1.00 98.56 90 ALA A N 1
ATOM 720 C CA . ALA A 1 90 ? -3.619 -1.083 17.632 1.00 98.56 90 ALA A CA 1
ATOM 721 C C . ALA A 1 90 ? -3.068 -2.020 16.544 1.00 98.56 90 ALA A C 1
ATOM 723 O O . ALA A 1 90 ? -2.169 -1.627 15.799 1.00 98.56 90 ALA A O 1
ATOM 724 N N . GLU A 1 91 ? -3.657 -3.207 16.381 1.00 98.62 91 GLU A N 1
ATOM 725 C CA . GLU A 1 91 ? -3.288 -4.151 15.319 1.00 98.62 91 GLU A CA 1
ATOM 726 C C . GLU A 1 91 ? -3.517 -3.570 13.919 1.00 98.62 91 GLU A C 1
ATOM 728 O O . GLU A 1 91 ? -2.643 -3.652 13.053 1.00 98.62 91 GLU A O 1
ATOM 733 N N . LEU A 1 92 ? -4.670 -2.936 13.689 1.00 98.62 92 LEU A N 1
ATOM 734 C CA . LEU A 1 92 ? -4.978 -2.284 12.414 1.00 98.62 92 LEU A CA 1
ATOM 735 C C . LEU A 1 92 ? -3.999 -1.151 12.100 1.00 98.62 92 LEU A C 1
ATOM 737 O O . LEU A 1 92 ? -3.549 -1.031 10.961 1.00 98.62 92 LEU A O 1
ATOM 741 N N . ARG A 1 93 ? -3.632 -0.340 13.099 1.00 98.62 93 ARG A N 1
ATOM 742 C CA . ARG A 1 93 ? -2.625 0.721 12.940 1.00 98.62 93 ARG A CA 1
ATOM 743 C C . ARG A 1 93 ? -1.258 0.152 12.580 1.00 98.62 93 ARG A C 1
ATOM 745 O O . ARG A 1 93 ? -0.611 0.698 11.690 1.00 98.62 93 ARG A O 1
ATOM 752 N N . ALA A 1 94 ? -0.842 -0.939 13.220 1.00 98.56 94 ALA A N 1
ATOM 753 C CA . ALA A 1 94 ? 0.422 -1.599 12.909 1.00 98.56 94 ALA A CA 1
ATOM 754 C C . ALA A 1 94 ? 0.445 -2.110 11.459 1.00 98.56 94 ALA A C 1
ATOM 756 O O . ALA A 1 94 ? 1.360 -1.779 10.705 1.00 98.56 94 ALA A O 1
ATOM 757 N N . ARG A 1 95 ? -0.611 -2.815 11.027 1.00 98.56 95 ARG A N 1
ATOM 758 C CA . ARG A 1 95 ? -0.746 -3.283 9.634 1.00 98.56 95 ARG A CA 1
ATOM 759 C C . ARG A 1 95 ? -0.759 -2.127 8.639 1.00 98.56 95 ARG A C 1
ATOM 761 O O . ARG A 1 95 ? -0.130 -2.205 7.591 1.00 98.56 95 ARG A O 1
ATOM 768 N N . TYR A 1 96 ? -1.449 -1.035 8.965 1.00 98.62 96 TYR A N 1
ATOM 769 C CA . TYR A 1 96 ? -1.471 0.153 8.117 1.00 98.62 96 TYR A CA 1
ATOM 770 C C . TYR A 1 96 ? -0.074 0.766 7.951 1.00 98.62 96 TYR A C 1
ATOM 772 O O . TYR A 1 96 ? 0.313 1.110 6.838 1.00 98.62 96 TYR A O 1
ATOM 780 N N . GLN A 1 97 ? 0.704 0.867 9.031 1.00 98.56 97 GLN A N 1
ATOM 781 C CA . GLN A 1 97 ? 2.081 1.365 8.967 1.00 98.56 97 GLN A CA 1
ATOM 782 C C . GLN A 1 97 ? 2.990 0.460 8.129 1.00 98.56 97 GLN A C 1
ATOM 784 O O . GLN A 1 97 ? 3.827 0.959 7.383 1.00 98.56 97 GLN A O 1
ATOM 789 N N . GLU A 1 98 ? 2.822 -0.857 8.218 1.00 98.50 98 GLU A N 1
ATOM 790 C CA . GLU A 1 98 ? 3.565 -1.812 7.392 1.00 98.50 98 GLU A CA 1
ATOM 791 C C . GLU A 1 98 ? 3.217 -1.670 5.902 1.00 98.50 98 GLU A C 1
ATOM 793 O O . GLU A 1 98 ? 4.105 -1.606 5.050 1.00 98.50 98 GLU A O 1
ATOM 798 N N . VAL A 1 99 ? 1.931 -1.512 5.578 1.00 98.56 99 VAL A N 1
ATOM 799 C CA . VAL A 1 99 ? 1.488 -1.232 4.204 1.00 98.56 99 VAL A CA 1
ATOM 800 C C . VAL A 1 99 ? 2.050 0.098 3.693 1.00 98.56 99 VAL A C 1
ATOM 802 O O . VAL A 1 99 ? 2.447 0.183 2.536 1.00 98.56 99 VAL A O 1
ATOM 805 N N . GLN A 1 100 ? 2.133 1.132 4.533 1.00 98.56 100 GLN A N 1
ATOM 806 C CA . GLN A 1 100 ? 2.743 2.408 4.141 1.00 98.56 100 GLN A CA 1
ATOM 807 C C . GLN A 1 100 ? 4.233 2.253 3.820 1.00 98.56 100 GLN A C 1
ATOM 809 O O . GLN A 1 100 ? 4.662 2.656 2.743 1.00 98.56 100 GLN A O 1
ATOM 814 N N . LYS A 1 101 ? 5.000 1.583 4.689 1.00 98.50 101 LYS A N 1
ATOM 815 C CA . LYS A 1 101 ? 6.431 1.319 4.454 1.00 98.50 101 LYS A CA 1
ATOM 816 C C . LYS A 1 101 ? 6.668 0.531 3.171 1.00 98.50 101 LYS A C 1
ATOM 818 O O . LYS A 1 101 ? 7.481 0.919 2.341 1.00 98.50 101 LYS A O 1
ATOM 823 N N . THR A 1 102 ? 5.918 -0.550 2.974 1.00 98.38 102 THR A N 1
ATOM 824 C CA . THR A 1 102 ? 6.033 -1.354 1.749 1.00 98.38 102 THR A CA 1
ATOM 825 C C . THR A 1 102 ? 5.647 -0.544 0.510 1.00 98.38 102 THR A C 1
ATOM 827 O O . THR A 1 102 ? 6.286 -0.679 -0.530 1.00 98.38 102 THR A O 1
ATOM 830 N N . ASN A 1 103 ? 4.649 0.342 0.600 1.00 98.50 103 ASN A N 1
ATOM 831 C CA . ASN A 1 103 ? 4.298 1.243 -0.497 1.00 98.50 103 ASN A CA 1
ATOM 832 C C . ASN A 1 103 ? 5.441 2.209 -0.836 1.00 98.50 103 ASN A C 1
ATOM 834 O O . ASN A 1 103 ? 5.749 2.393 -2.011 1.00 98.50 103 ASN A O 1
ATOM 838 N N . GLU A 1 104 ? 6.079 2.796 0.176 1.00 98.50 104 GLU A N 1
ATOM 839 C CA . GLU A 1 104 ? 7.242 3.672 0.009 1.00 98.50 104 GLU A CA 1
ATOM 840 C C . GLU A 1 104 ? 8.406 2.930 -0.660 1.00 98.50 104 GLU A C 1
ATOM 842 O O . GLU A 1 104 ? 8.949 3.420 -1.648 1.00 98.50 104 GLU A O 1
ATOM 847 N N . GLU A 1 105 ? 8.720 1.710 -0.219 1.00 98.56 105 GLU A N 1
ATOM 848 C CA . GLU A 1 105 ? 9.743 0.867 -0.849 1.00 98.56 105 GLU A CA 1
ATOM 849 C C . GLU A 1 105 ? 9.429 0.575 -2.323 1.00 98.56 105 GLU A C 1
ATOM 851 O O . GLU A 1 105 ? 10.312 0.666 -3.179 1.00 98.56 105 GLU A O 1
ATOM 856 N N . TRP A 1 106 ? 8.173 0.251 -2.647 1.00 98.62 106 TRP A N 1
ATOM 857 C CA . TRP A 1 106 ? 7.752 0.030 -4.032 1.00 98.62 106 TRP A CA 1
ATOM 858 C C . TRP A 1 106 ? 7.860 1.293 -4.882 1.00 98.62 106 TRP A C 1
ATOM 860 O O . TRP A 1 106 ? 8.294 1.207 -6.030 1.00 98.62 106 TRP A O 1
ATOM 870 N N . ARG A 1 107 ? 7.522 2.462 -4.329 1.00 98.62 107 ARG A N 1
ATOM 871 C CA . ARG A 1 107 ? 7.704 3.749 -5.016 1.00 98.62 107 ARG A CA 1
ATOM 872 C C . ARG A 1 107 ? 9.175 4.032 -5.290 1.00 98.62 107 ARG A C 1
ATOM 874 O O . ARG A 1 107 ? 9.507 4.409 -6.408 1.00 98.62 107 ARG A O 1
ATOM 881 N N . SER A 1 108 ? 10.055 3.803 -4.317 1.00 98.44 108 SER A N 1
ATOM 882 C CA . SER A 1 108 ? 11.499 3.958 -4.514 1.00 98.44 108 SER A CA 1
ATOM 883 C C . SER A 1 108 ? 12.030 3.008 -5.587 1.00 98.44 108 SER A C 1
ATOM 885 O O . SER A 1 108 ? 12.780 3.431 -6.459 1.00 98.44 108 SER A O 1
ATOM 887 N N . ARG A 1 109 ? 11.599 1.739 -5.583 1.00 98.56 109 ARG A N 1
ATOM 888 C CA . ARG A 1 109 ? 11.974 0.774 -6.631 1.00 98.56 109 ARG A CA 1
ATOM 889 C C . ARG A 1 109 ? 11.486 1.198 -8.013 1.00 98.56 109 ARG A C 1
ATOM 891 O O . ARG A 1 109 ? 12.233 1.053 -8.973 1.00 98.56 109 ARG A O 1
ATOM 898 N N . ALA A 1 110 ? 10.262 1.713 -8.113 1.00 98.50 110 ALA A N 1
ATOM 899 C CA . ALA A 1 110 ? 9.719 2.210 -9.373 1.00 98.50 110 ALA A CA 1
ATOM 900 C C . ALA A 1 110 ? 10.521 3.412 -9.895 1.00 98.50 110 ALA A C 1
ATOM 902 O O . ALA A 1 110 ? 10.911 3.405 -11.056 1.00 98.50 110 ALA A O 1
ATOM 903 N N . CYS A 1 111 ? 10.844 4.378 -9.028 1.00 98.50 111 CYS A N 1
ATOM 904 C CA . CYS A 1 111 ? 11.665 5.538 -9.384 1.00 98.50 111 CYS A CA 1
ATOM 905 C C . CYS A 1 111 ? 13.044 5.112 -9.907 1.00 98.50 111 CYS A C 1
ATOM 907 O O . CYS A 1 111 ? 13.449 5.521 -10.990 1.00 98.50 111 CYS A O 1
ATOM 909 N N . ASN A 1 112 ? 13.729 4.214 -9.192 1.00 98.56 112 ASN A N 1
ATOM 910 C CA . ASN A 1 112 ? 15.034 3.710 -9.623 1.00 98.56 112 ASN A CA 1
ATOM 911 C C . ASN A 1 112 ? 14.945 2.976 -10.971 1.00 98.56 112 ASN A C 1
ATOM 913 O O . ASN A 1 112 ? 15.792 3.168 -11.837 1.00 98.56 112 ASN A O 1
ATOM 917 N N . ALA A 1 113 ? 13.907 2.158 -11.175 1.00 98.44 113 ALA A N 1
ATOM 918 C CA . ALA A 1 113 ? 13.702 1.462 -12.442 1.00 98.44 113 ALA A CA 1
ATOM 919 C C . ALA A 1 113 ? 13.427 2.438 -13.601 1.00 98.44 113 ALA A C 1
ATOM 921 O O . ALA A 1 113 ? 13.919 2.229 -14.709 1.00 98.44 113 ALA A O 1
ATOM 922 N N . GLU A 1 114 ? 12.672 3.513 -13.363 1.00 98.75 114 GLU A N 1
ATOM 923 C CA . GLU A 1 114 ? 12.441 4.573 -14.350 1.00 98.75 114 GLU A CA 1
ATOM 924 C C . GLU A 1 114 ? 13.742 5.301 -14.719 1.00 98.75 114 GLU A C 1
ATOM 926 O O . GLU A 1 114 ? 13.994 5.544 -15.902 1.00 98.75 114 GLU A O 1
ATOM 931 N N . GLU A 1 115 ? 14.596 5.591 -13.736 1.00 98.56 115 GLU A N 1
ATOM 932 C CA . GLU A 1 115 ? 15.918 6.189 -13.954 1.00 98.56 115 GLU A CA 1
ATOM 933 C C . GLU A 1 115 ? 16.840 5.261 -14.759 1.00 98.56 115 GLU A C 1
ATOM 935 O O . GLU A 1 115 ? 17.425 5.683 -15.760 1.00 98.56 115 GLU A O 1
ATOM 940 N N . GLU A 1 116 ? 16.924 3.980 -14.390 1.00 98.62 116 GLU A N 1
ATOM 941 C CA . GLU A 1 116 ? 17.686 2.973 -15.138 1.00 98.62 116 GLU A CA 1
ATOM 942 C C . GLU A 1 116 ? 17.181 2.848 -16.581 1.00 98.62 116 GLU A C 1
ATOM 944 O O . GLU A 1 116 ? 17.971 2.831 -17.529 1.00 98.62 116 GLU A O 1
ATOM 949 N N . MET A 1 117 ? 15.859 2.829 -16.780 1.00 98.69 117 MET A N 1
ATOM 950 C CA . MET A 1 117 ? 15.261 2.817 -18.113 1.00 98.69 117 MET A CA 1
ATOM 951 C C . MET A 1 117 ? 15.615 4.068 -18.920 1.00 98.69 117 MET A C 1
ATOM 953 O O . MET A 1 117 ? 15.867 3.954 -20.121 1.00 98.69 117 MET A O 1
ATOM 957 N N . ALA A 1 118 ? 15.640 5.249 -18.300 1.00 98.56 118 ALA A N 1
ATOM 958 C CA . ALA A 1 118 ? 16.033 6.483 -18.973 1.00 98.56 118 ALA A CA 1
ATOM 959 C C . ALA A 1 118 ? 17.496 6.424 -19.446 1.00 98.56 118 ALA A C 1
ATOM 961 O O . ALA A 1 118 ? 17.788 6.786 -20.588 1.00 98.56 118 ALA A O 1
ATOM 962 N N . VAL A 1 119 ? 18.400 5.894 -18.615 1.00 98.69 119 VAL A N 1
ATOM 963 C CA . VAL A 1 119 ? 19.810 5.683 -18.984 1.00 98.69 119 VAL A CA 1
ATOM 964 C C . VAL A 1 119 ? 19.933 4.699 -20.148 1.00 98.69 119 VAL A C 1
ATOM 966 O O . VAL A 1 119 ? 20.609 4.994 -21.134 1.00 98.69 119 VAL A O 1
ATOM 969 N N . LEU A 1 120 ? 19.248 3.555 -20.080 1.00 98.69 120 LEU A N 1
ATOM 970 C CA . LEU A 1 120 ? 19.295 2.541 -21.138 1.00 98.69 120 LEU A CA 1
ATOM 971 C C . LEU A 1 120 ? 18.730 3.054 -22.467 1.00 98.69 120 LEU A C 1
ATOM 973 O O . LEU A 1 120 ? 19.289 2.753 -23.522 1.00 98.69 120 LEU A O 1
ATOM 977 N N . ARG A 1 121 ? 17.654 3.850 -22.433 1.00 98.69 121 ARG A N 1
ATOM 978 C CA . ARG A 1 121 ? 17.091 4.493 -23.632 1.00 98.69 121 ARG A CA 1
ATOM 979 C C . ARG A 1 121 ? 18.096 5.429 -24.284 1.00 98.69 121 ARG A C 1
ATOM 981 O O . ARG A 1 121 ? 18.336 5.304 -25.479 1.00 98.69 121 ARG A O 1
ATOM 988 N N . ARG A 1 122 ? 18.745 6.282 -23.492 1.00 98.56 122 ARG A N 1
ATOM 989 C CA . ARG A 1 122 ? 19.788 7.179 -23.994 1.00 98.56 122 ARG A CA 1
ATOM 990 C C . ARG A 1 122 ? 20.949 6.407 -24.624 1.00 98.56 122 ARG A C 1
ATOM 992 O O . ARG A 1 122 ? 21.387 6.738 -25.718 1.00 98.56 122 ARG A O 1
ATOM 999 N N . MET A 1 123 ? 21.423 5.345 -23.972 1.00 98.62 123 MET A N 1
ATOM 1000 C CA . MET A 1 123 ? 22.485 4.504 -24.538 1.00 98.62 123 MET A CA 1
ATOM 1001 C C . MET A 1 123 ? 22.066 3.858 -25.864 1.00 98.62 123 MET A C 1
ATOM 1003 O O . MET A 1 123 ? 22.882 3.728 -26.776 1.00 98.62 123 MET A O 1
ATOM 1007 N N . LEU A 1 124 ? 20.806 3.430 -25.976 1.00 98.69 124 LEU A N 1
ATOM 1008 C CA . LEU A 1 124 ? 20.269 2.860 -27.207 1.00 98.69 124 LEU A CA 1
ATOM 1009 C C . LEU A 1 124 ? 20.211 3.903 -28.330 1.00 98.69 124 LEU A C 1
ATOM 1011 O O . LEU A 1 124 ? 20.585 3.588 -29.459 1.00 98.69 124 LEU A O 1
ATOM 1015 N N . GLU A 1 125 ? 19.780 5.127 -28.026 1.00 98.50 125 GLU A N 1
ATOM 1016 C CA . GLU A 1 125 ? 19.769 6.257 -28.964 1.00 98.50 125 GLU A CA 1
ATOM 1017 C C . GLU A 1 125 ? 21.186 6.555 -29.471 1.00 98.50 125 GLU A C 1
ATOM 1019 O O . GLU A 1 125 ? 21.423 6.481 -30.675 1.00 98.50 125 GLU A O 1
ATOM 1024 N N . GLU A 1 126 ? 22.155 6.734 -28.567 1.00 98.50 126 GLU A N 1
ATOM 1025 C CA . GLU A 1 126 ? 23.563 6.994 -28.911 1.00 98.50 126 GLU A CA 1
ATOM 1026 C C . GLU A 1 126 ? 24.158 5.884 -29.800 1.00 98.50 126 GLU A C 1
ATOM 1028 O O . GLU A 1 126 ? 24.888 6.140 -30.760 1.00 98.50 126 GLU A O 1
ATOM 1033 N N . ARG A 1 127 ? 23.832 4.614 -29.520 1.00 98.38 127 ARG A N 1
ATOM 1034 C CA . ARG A 1 127 ? 24.268 3.483 -30.356 1.00 98.38 127 ARG A CA 1
ATOM 1035 C C . ARG A 1 127 ? 23.587 3.469 -31.718 1.00 98.38 127 ARG A C 1
ATOM 1037 O O . ARG A 1 127 ? 24.228 3.112 -32.704 1.00 98.38 127 ARG A O 1
ATOM 1044 N N . THR A 1 128 ? 22.313 3.838 -31.774 1.00 98.62 128 THR A N 1
ATOM 1045 C CA . THR A 1 128 ? 21.552 3.907 -33.025 1.00 98.62 128 THR A CA 1
ATOM 1046 C C . THR A 1 128 ? 22.113 4.997 -33.934 1.00 98.62 128 THR A C 1
ATOM 1048 O O . THR A 1 128 ? 22.323 4.748 -35.121 1.00 98.62 128 THR A O 1
ATOM 1051 N N . GLU A 1 129 ? 22.427 6.166 -33.377 1.00 98.50 129 GLU A N 1
ATOM 1052 C CA . GLU A 1 129 ? 23.070 7.270 -34.096 1.00 98.50 129 GLU A CA 1
ATOM 1053 C C . GLU A 1 129 ? 24.444 6.867 -34.649 1.00 98.50 129 GLU A C 1
ATOM 1055 O O . GLU A 1 129 ? 24.726 7.093 -35.828 1.00 98.50 129 GLU A O 1
ATOM 1060 N N . GLU A 1 130 ? 25.283 6.197 -33.850 1.00 98.44 130 GLU A N 1
ATOM 1061 C CA . GLU A 1 130 ? 26.592 5.726 -34.320 1.00 98.44 130 GLU A CA 1
ATOM 1062 C C . GLU A 1 130 ? 26.457 4.691 -35.448 1.00 98.44 130 GLU A C 1
ATOM 1064 O O . GLU A 1 130 ? 27.182 4.757 -36.440 1.00 98.44 130 GLU A O 1
ATOM 1069 N N . ILE A 1 131 ? 25.496 3.764 -35.354 1.00 98.38 131 ILE A N 1
ATOM 1070 C CA . ILE A 1 131 ? 25.224 2.804 -36.435 1.00 98.38 131 ILE A CA 1
ATOM 1071 C C . ILE A 1 131 ? 24.830 3.540 -37.720 1.00 98.38 131 ILE A C 1
ATOM 1073 O O . ILE A 1 131 ? 25.369 3.228 -38.782 1.00 98.38 131 ILE A O 1
ATOM 1077 N N . GLN A 1 132 ? 23.934 4.528 -37.644 1.00 98.38 132 GLN A N 1
ATOM 1078 C CA . GLN A 1 132 ? 23.519 5.317 -38.811 1.00 98.38 132 GLN A CA 1
ATOM 1079 C C . GLN A 1 132 ? 24.692 6.086 -39.429 1.00 98.38 132 GLN A C 1
ATOM 1081 O O . GLN A 1 132 ? 24.845 6.126 -40.655 1.00 98.38 132 GLN A O 1
ATOM 1086 N N . ARG A 1 133 ? 25.561 6.656 -38.589 1.00 98.31 133 ARG A N 1
ATOM 1087 C CA . ARG A 1 133 ? 26.779 7.341 -39.024 1.00 98.31 133 ARG A CA 1
ATOM 1088 C C . ARG A 1 133 ? 27.719 6.389 -39.763 1.00 98.31 133 ARG A C 1
ATOM 1090 O O . ARG A 1 133 ? 28.140 6.697 -40.876 1.00 98.31 133 ARG A O 1
ATOM 1097 N N . LEU A 1 134 ? 28.010 5.222 -39.188 1.00 98.06 134 LEU A N 1
ATOM 1098 C CA . LEU A 1 134 ? 28.870 4.207 -39.807 1.00 98.06 134 LEU A CA 1
ATOM 1099 C C . LEU A 1 134 ? 28.275 3.659 -41.112 1.00 98.06 134 LEU A C 1
ATOM 1101 O O . LEU A 1 134 ? 29.005 3.449 -42.078 1.00 98.06 134 LEU A 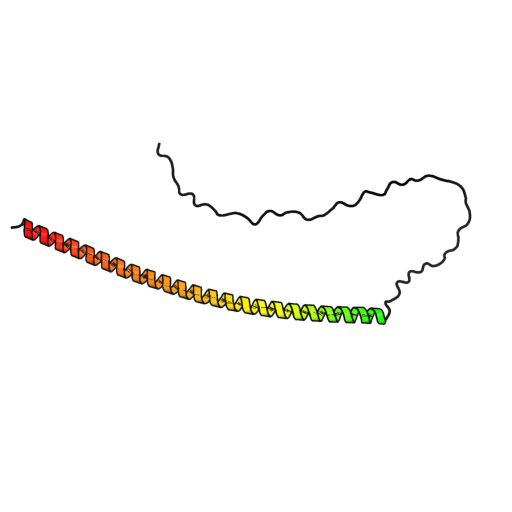O 1
ATOM 1105 N N . GLN A 1 135 ? 26.955 3.467 -41.173 1.00 97.69 135 GLN A N 1
ATOM 1106 C CA . GLN A 1 135 ? 26.262 3.057 -42.399 1.00 97.69 135 GLN A CA 1
ATOM 1107 C C . GLN A 1 135 ? 26.395 4.101 -43.509 1.00 97.69 135 GLN A C 1
ATOM 1109 O O . GLN A 1 135 ? 26.631 3.735 -44.659 1.00 97.69 135 GLN A O 1
ATOM 1114 N N . SER A 1 136 ? 26.289 5.385 -43.161 1.00 97.12 136 SER A N 1
ATOM 1115 C CA . SER A 1 136 ? 26.458 6.495 -44.105 1.00 97.12 136 SER A CA 1
ATOM 1116 C C . SER A 1 136 ? 27.897 6.570 -44.627 1.00 97.12 136 SER A C 1
ATOM 1118 O O . SER A 1 136 ? 28.126 6.675 -45.825 1.00 97.12 136 SER A O 1
ATOM 1120 N N . GLN A 1 137 ? 28.889 6.408 -43.748 1.00 96.94 137 GLN A N 1
ATOM 1121 C CA . GLN A 1 137 ? 30.297 6.349 -44.158 1.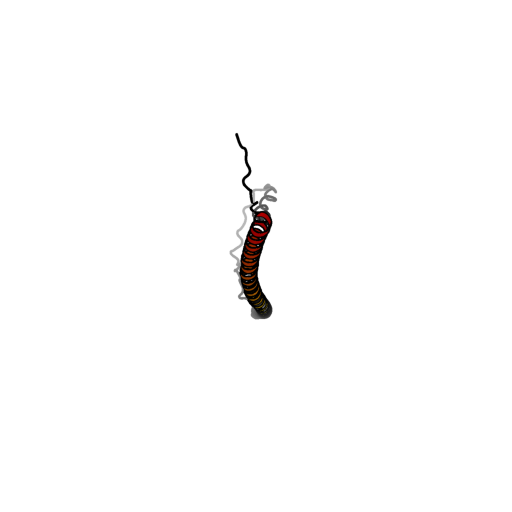00 96.94 137 GLN A CA 1
ATOM 1122 C C . GLN A 1 137 ? 30.589 5.154 -45.072 1.00 96.94 137 GLN A C 1
ATOM 1124 O O . GLN A 1 137 ? 31.355 5.266 -46.029 1.00 96.94 137 GLN A O 1
ATOM 1129 N N . LEU A 1 138 ? 29.985 3.998 -44.784 1.00 97.00 138 LEU A N 1
ATOM 1130 C CA . LEU A 1 138 ? 30.138 2.810 -45.614 1.00 97.00 138 LEU A CA 1
ATOM 1131 C C . LEU A 1 138 ? 29.495 3.005 -46.991 1.00 97.00 138 LEU A C 1
ATOM 1133 O O . LEU A 1 138 ? 30.104 2.634 -47.992 1.00 97.00 138 LEU A O 1
ATOM 1137 N N . SER A 1 139 ? 28.294 3.589 -47.060 1.00 95.56 139 SER A N 1
ATOM 1138 C CA . SER A 1 139 ? 27.616 3.837 -48.335 1.00 95.56 139 SER A CA 1
ATOM 1139 C C . SER A 1 139 ? 28.393 4.828 -49.203 1.00 95.56 139 SER A C 1
ATOM 1141 O O . SER A 1 139 ? 28.584 4.561 -50.389 1.00 95.56 139 SER A O 1
ATOM 1143 N N . GLU A 1 140 ? 28.938 5.896 -48.617 1.00 94.75 140 GLU A N 1
ATOM 1144 C CA . GLU A 1 140 ? 29.831 6.841 -49.300 1.00 94.75 140 GLU A CA 1
ATOM 1145 C C . GLU A 1 140 ? 31.106 6.156 -49.821 1.00 94.75 140 GLU A C 1
ATOM 1147 O O . GLU A 1 140 ? 31.479 6.328 -50.983 1.00 94.75 140 GLU A O 1
ATOM 1152 N N . ALA A 1 141 ? 31.756 5.322 -49.003 1.00 93.88 141 ALA A N 1
ATOM 1153 C CA . ALA A 1 141 ? 32.986 4.619 -49.379 1.00 93.88 141 ALA A CA 1
ATOM 1154 C C . ALA A 1 141 ? 32.789 3.532 -50.455 1.00 93.88 141 ALA A C 1
ATOM 1156 O O . ALA A 1 141 ? 33.756 3.147 -51.124 1.00 93.88 141 ALA A O 1
ATOM 1157 N N . VAL A 1 142 ? 31.570 3.001 -50.586 1.00 92.88 142 VAL A N 1
ATOM 1158 C CA . VAL A 1 142 ? 31.186 2.058 -51.646 1.00 92.88 142 VAL A CA 1
ATOM 1159 C C . VAL A 1 142 ? 30.781 2.802 -52.919 1.00 92.88 142 VAL A C 1
ATOM 1161 O O . VAL A 1 142 ? 31.173 2.375 -53.995 1.00 92.88 142 VAL A O 1
ATOM 1164 N N . ALA A 1 143 ? 30.047 3.913 -52.813 1.00 87.38 143 ALA A N 1
ATOM 1165 C CA . ALA A 1 143 ? 29.601 4.702 -53.965 1.00 87.38 143 ALA A CA 1
ATOM 1166 C C . ALA A 1 143 ? 30.722 5.526 -54.627 1.00 87.38 143 ALA A C 1
ATOM 1168 O O . ALA A 1 143 ? 30.609 5.887 -55.794 1.00 87.38 143 ALA A O 1
ATOM 1169 N N . GLY A 1 144 ? 31.790 5.846 -53.888 1.00 74.75 144 GLY A N 1
ATOM 1170 C CA . GLY A 1 144 ? 32.970 6.554 -54.397 1.00 74.75 144 GLY A CA 1
ATOM 1171 C C . GLY A 1 144 ? 34.022 5.676 -55.093 1.00 74.75 144 GLY A C 1
ATOM 1172 O O . GLY A 1 144 ? 35.094 6.190 -55.414 1.00 74.75 144 GLY A O 1
ATOM 1173 N N . ARG A 1 145 ? 33.762 4.376 -55.289 1.00 54.88 145 ARG A N 1
ATOM 1174 C CA . ARG A 1 145 ? 34.593 3.444 -56.075 1.00 54.88 145 ARG A CA 1
ATOM 1175 C C . ARG A 1 145 ? 33.867 3.025 -57.343 1.00 54.88 145 ARG A C 1
ATOM 1177 O O . ARG A 1 145 ? 34.581 2.783 -58.339 1.00 54.88 145 ARG A O 1
#